Protein AF-A0A4R3Z4E5-F1 (afdb_monomer_lite)

Organism: NCBI:txid1796628

Sequence (76 aa):
MEDEVEKTLINIFKLSGIYITDENKKIKLNIDSMQLVVLIAEIQKEFLLDLFEQNLDFRELHSFNDFLCLIQDMLK

Secondary structure (DSSP, 8-state):
-HHHHHHHHHHHHHHTT----TTTTTSPP---HHHHHHHHHHHHHHHT--STTTT--GGG--SHHHHHHHHHHHT-

InterPro domains:
  IPR036736 ACP-like superfamily [G3DSA:1.10.1200.10] (1-76)
  IPR036736 ACP-like superfamily [SSF47336] (1-75)

Foldseek 3Di:
DLVVLLVVLQVLCVVLVHHDDPVFQPPFDPADPVSLVSSVVVNCVVLVDDPVVVVDPSVPVGGNVSVSVVSVVVVD

Radius of gyration: 11.38 Å; chains: 1; bounding box: 27×19×31 Å

pLDDT: mean 90.51, std 6.39, range [64.12, 97.0]

Structure (mmCIF, N/CA/C/O backbone):
data_AF-A0A4R3Z4E5-F1
#
_entry.id   AF-A0A4R3Z4E5-F1
#
loop_
_atom_site.group_PDB
_atom_site.id
_atom_site.type_symbol
_atom_site.label_atom_id
_atom_site.label_alt_id
_atom_site.label_comp_id
_atom_site.label_asym_id
_atom_site.label_entity_id
_atom_site.label_seq_id
_atom_site.pdbx_PDB_ins_code
_atom_site.Cartn_x
_atom_site.Cartn_y
_atom_site.Cartn_z
_atom_site.occupancy
_atom_site.B_iso_or_equiv
_atom_site.auth_seq_id
_atom_site.auth_comp_id
_atom_site.auth_asym_id
_atom_site.auth_atom_id
_atom_site.pdbx_PDB_model_num
ATOM 1 N N . MET A 1 1 ? -14.302 5.654 3.627 1.00 64.12 1 MET A N 1
ATOM 2 C CA . MET A 1 1 ? -13.542 5.713 2.365 1.00 64.12 1 MET A CA 1
ATOM 3 C C . MET A 1 1 ? -12.062 5.994 2.598 1.00 64.12 1 MET A C 1
ATOM 5 O O . MET A 1 1 ? -11.324 5.026 2.528 1.00 64.12 1 MET A O 1
ATOM 9 N N . GLU A 1 2 ? -11.605 7.210 2.946 1.00 70.69 2 GLU A N 1
ATOM 10 C CA . GLU A 1 2 ? -10.156 7.452 3.188 1.00 70.69 2 GLU A CA 1
ATOM 11 C C . GLU A 1 2 ? -9.574 6.529 4.274 1.00 70.69 2 GLU A C 1
ATOM 13 O O . GLU A 1 2 ? -8.611 5.812 4.010 1.00 70.69 2 GLU A O 1
ATOM 18 N N . ASP A 1 3 ? -10.239 6.434 5.430 1.00 84.31 3 ASP A N 1
ATOM 19 C CA . ASP A 1 3 ? -9.836 5.542 6.530 1.00 84.31 3 ASP A CA 1
ATOM 20 C C . ASP A 1 3 ? -9.874 4.045 6.174 1.00 84.31 3 ASP A C 1
ATOM 22 O O . ASP A 1 3 ? -9.222 3.232 6.828 1.00 84.31 3 ASP A O 1
ATOM 26 N N . GLU A 1 4 ? -10.684 3.645 5.190 1.00 92.25 4 GLU A N 1
ATOM 27 C CA . GLU A 1 4 ? -10.797 2.242 4.769 1.00 92.25 4 GLU A CA 1
ATOM 28 C C . GLU A 1 4 ? -9.673 1.881 3.804 1.00 92.25 4 GLU A C 1
ATOM 30 O O . GLU A 1 4 ? -9.013 0.866 4.010 1.00 92.25 4 GLU A O 1
ATOM 35 N N . VAL A 1 5 ? -9.392 2.749 2.824 1.00 95.75 5 VAL A N 1
ATOM 36 C CA . VAL A 1 5 ? -8.254 2.592 1.906 1.00 95.75 5 VAL A CA 1
ATOM 37 C C . VAL A 1 5 ? -6.956 2.515 2.699 1.00 95.75 5 VAL A C 1
ATOM 39 O O . VAL A 1 5 ? -6.159 1.605 2.483 1.00 95.75 5 VAL A O 1
ATOM 42 N N . GLU A 1 6 ? -6.767 3.414 3.667 1.00 96.31 6 GLU A N 1
ATOM 43 C CA . GLU A 1 6 ? -5.569 3.422 4.502 1.00 96.31 6 GLU A CA 1
ATOM 44 C C . GLU A 1 6 ? -5.410 2.123 5.303 1.00 96.31 6 GLU A C 1
ATOM 46 O O . GLU A 1 6 ? -4.340 1.513 5.281 1.00 96.31 6 GLU A O 1
ATOM 51 N N . LYS A 1 7 ? -6.468 1.651 5.976 1.00 96.31 7 LYS A N 1
ATOM 52 C CA . LYS A 1 7 ? -6.425 0.397 6.752 1.00 96.31 7 LYS A CA 1
ATOM 53 C C . LYS A 1 7 ? -6.117 -0.810 5.875 1.00 96.31 7 LYS A C 1
ATOM 55 O O . LYS A 1 7 ? -5.300 -1.650 6.259 1.00 96.31 7 LYS A O 1
ATOM 60 N N . THR A 1 8 ? -6.752 -0.893 4.711 1.00 96.88 8 THR A N 1
ATOM 61 C CA . THR A 1 8 ? -6.516 -1.965 3.745 1.00 96.88 8 THR A CA 1
ATOM 62 C C . THR A 1 8 ? -5.076 -1.933 3.241 1.00 96.88 8 THR A C 1
ATOM 64 O O . THR A 1 8 ? -4.393 -2.956 3.261 1.00 96.88 8 THR A O 1
ATOM 67 N N . LEU A 1 9 ? -4.564 -0.751 2.893 1.00 96.94 9 LEU A N 1
ATOM 68 C CA . LEU A 1 9 ? -3.193 -0.585 2.423 1.00 96.94 9 LEU A CA 1
ATOM 69 C C . LEU A 1 9 ? -2.167 -0.937 3.512 1.00 96.94 9 LEU A C 1
ATOM 71 O O . LEU A 1 9 ? -1.202 -1.645 3.233 1.00 96.94 9 LEU A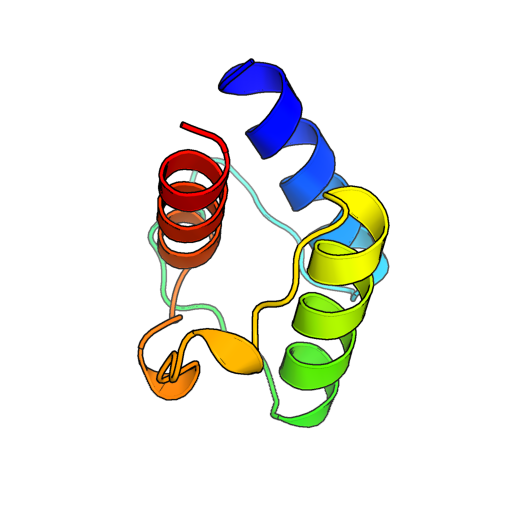 O 1
ATOM 75 N N . ILE A 1 10 ? -2.398 -0.543 4.770 1.00 97.00 10 ILE A N 1
ATOM 76 C CA . ILE A 1 10 ? -1.565 -0.965 5.912 1.00 97.00 10 ILE A CA 1
ATOM 77 C C . ILE A 1 10 ? -1.524 -2.494 6.017 1.00 97.00 10 ILE A C 1
ATOM 79 O O . ILE A 1 10 ? -0.462 -3.069 6.269 1.00 97.00 10 ILE A O 1
ATOM 83 N N . ASN A 1 11 ? -2.659 -3.168 5.816 1.00 96.56 11 ASN A N 1
ATOM 84 C CA . ASN A 1 11 ? -2.714 -4.625 5.865 1.00 96.56 11 ASN A CA 1
ATOM 85 C C . ASN A 1 11 ? -1.916 -5.271 4.720 1.00 96.56 11 ASN A C 1
ATOM 87 O O . ASN A 1 11 ? -1.174 -6.219 4.968 1.00 96.56 11 ASN A O 1
ATOM 91 N N . ILE A 1 12 ? -1.994 -4.727 3.501 1.00 96.94 12 ILE A N 1
ATOM 92 C CA . ILE A 1 12 ? -1.190 -5.193 2.359 1.00 96.94 12 ILE A CA 1
ATOM 93 C C . ILE A 1 12 ? 0.307 -5.045 2.654 1.00 96.94 12 ILE A C 1
ATOM 95 O O . ILE A 1 12 ? 1.062 -6.006 2.517 1.00 96.94 12 ILE A O 1
ATOM 99 N N . PHE A 1 13 ? 0.738 -3.874 3.134 1.00 95.56 13 PHE A N 1
ATOM 100 C CA . PHE A 1 13 ? 2.137 -3.638 3.502 1.00 95.56 13 PHE A CA 1
ATOM 101 C C . PHE A 1 13 ? 2.620 -4.638 4.552 1.00 95.56 13 PHE A C 1
ATOM 103 O O . PHE A 1 13 ? 3.687 -5.237 4.400 1.00 95.56 13 PHE A O 1
ATOM 110 N N . LYS A 1 14 ? 1.794 -4.887 5.573 1.00 93.81 14 LYS A N 1
ATOM 111 C CA . LYS A 1 14 ? 2.089 -5.855 6.628 1.00 93.81 14 LYS A CA 1
ATOM 112 C C . LYS A 1 14 ? 2.237 -7.279 6.087 1.00 93.81 14 LYS A C 1
ATOM 114 O O . LYS A 1 14 ? 3.158 -7.980 6.505 1.00 93.81 14 LYS A O 1
ATOM 119 N N . LEU A 1 15 ? 1.366 -7.708 5.171 1.00 91.25 15 LEU A N 1
ATOM 120 C CA . LEU A 1 15 ? 1.447 -9.028 4.529 1.00 91.25 15 LEU A CA 1
ATOM 121 C C . LEU A 1 15 ? 2.704 -9.171 3.656 1.00 91.25 15 LEU A C 1
ATOM 123 O O . LEU A 1 15 ? 3.275 -10.257 3.590 1.00 91.25 15 LEU A O 1
ATOM 127 N N . SER A 1 16 ? 3.190 -8.067 3.088 1.00 89.19 16 SER A N 1
ATOM 128 C CA . SER A 1 16 ? 4.469 -7.983 2.366 1.00 89.19 16 SER A CA 1
ATOM 129 C C . SER A 1 16 ? 5.697 -7.825 3.280 1.00 89.19 16 SER A C 1
ATOM 131 O O . SER A 1 16 ? 6.815 -7.651 2.796 1.00 89.19 16 SER A O 1
ATOM 133 N N . GLY A 1 17 ? 5.516 -7.890 4.605 1.00 89.31 17 GLY A N 1
ATOM 134 C CA . GLY A 1 17 ? 6.596 -7.813 5.593 1.00 89.31 17 GLY A CA 1
ATOM 135 C C . GLY A 1 17 ? 7.045 -6.394 5.958 1.00 89.31 17 GLY A C 1
ATOM 136 O O . GLY A 1 17 ? 8.074 -6.237 6.615 1.00 89.31 17 GLY A O 1
ATOM 137 N N . ILE A 1 18 ? 6.290 -5.364 5.565 1.00 92.12 18 ILE A N 1
ATOM 138 C CA . ILE A 1 18 ? 6.596 -3.955 5.830 1.00 92.12 18 ILE A CA 1
ATOM 139 C C . ILE A 1 18 ? 5.623 -3.416 6.879 1.00 92.12 18 ILE A C 1
ATOM 141 O O . ILE A 1 18 ? 4.411 -3.375 6.684 1.00 92.12 18 ILE A O 1
ATOM 145 N N . TYR A 1 19 ? 6.156 -2.978 8.015 1.00 93.50 19 TYR A N 1
ATOM 146 C CA . TYR A 1 19 ? 5.348 -2.489 9.128 1.00 93.50 19 TYR A CA 1
ATOM 147 C C . TYR A 1 19 ? 5.199 -0.971 9.062 1.00 93.50 19 TYR A C 1
ATOM 149 O O . TYR A 1 19 ? 6.184 -0.242 9.179 1.00 93.50 19 TYR A O 1
ATOM 157 N N . ILE A 1 20 ? 3.960 -0.504 8.908 1.00 95.81 20 ILE A N 1
ATOM 158 C CA . ILE A 1 20 ? 3.622 0.921 8.875 1.00 95.81 20 ILE A CA 1
ATOM 159 C C . ILE A 1 20 ? 3.088 1.364 10.238 1.00 95.81 20 ILE A C 1
ATOM 161 O O . ILE A 1 20 ? 2.197 0.733 10.807 1.00 95.81 20 ILE A O 1
ATOM 165 N N . THR A 1 21 ? 3.645 2.455 10.755 1.00 93.44 21 THR A N 1
ATOM 166 C CA . THR A 1 21 ? 3.233 3.154 11.976 1.00 93.44 21 THR A CA 1
ATOM 167 C C . THR A 1 21 ? 2.991 4.621 11.643 1.00 93.44 21 THR A C 1
ATOM 169 O O . THR A 1 21 ? 3.512 5.125 10.650 1.00 93.44 21 THR A O 1
ATOM 172 N N . ASP A 1 22 ? 2.249 5.346 12.480 1.00 92.00 22 ASP A N 1
ATOM 173 C CA . ASP A 1 22 ? 2.000 6.779 12.252 1.00 92.00 22 ASP A CA 1
ATOM 174 C C . ASP A 1 22 ? 3.291 7.600 12.101 1.00 92.00 22 ASP A C 1
ATOM 176 O O . ASP A 1 22 ? 3.336 8.574 11.352 1.00 92.00 22 ASP A O 1
ATOM 180 N N . GLU A 1 23 ? 4.364 7.162 12.757 1.00 92.00 23 GLU A N 1
ATOM 181 C CA . GLU A 1 23 ? 5.677 7.804 12.718 1.00 92.00 23 GLU A CA 1
ATOM 182 C C . GLU A 1 23 ? 6.410 7.595 11.386 1.00 92.00 23 GLU A C 1
ATOM 184 O O . GLU A 1 23 ? 7.227 8.433 11.005 1.00 92.00 23 GLU A O 1
ATOM 189 N N . ASN A 1 24 ? 6.127 6.506 10.659 1.00 92.19 24 ASN A N 1
ATOM 190 C CA . ASN A 1 24 ? 6.872 6.137 9.452 1.00 92.19 24 ASN A CA 1
ATOM 191 C C . ASN A 1 24 ? 6.099 6.301 8.136 1.00 92.19 24 ASN A C 1
ATOM 193 O O . ASN A 1 24 ? 6.699 6.158 7.072 1.00 92.19 24 ASN A O 1
ATOM 197 N N . LYS A 1 25 ? 4.818 6.685 8.183 1.00 93.75 25 LYS A N 1
ATOM 198 C CA . LYS A 1 25 ? 3.962 6.865 6.994 1.00 93.75 25 LYS A CA 1
ATOM 199 C C . LYS A 1 25 ? 4.566 7.763 5.907 1.00 93.75 25 LYS A C 1
ATOM 201 O O . LYS A 1 25 ? 4.389 7.505 4.721 1.00 93.75 25 LYS A O 1
ATOM 206 N N . LYS A 1 26 ? 5.297 8.806 6.313 1.00 94.38 26 LYS A N 1
ATOM 207 C CA . LYS A 1 26 ? 5.946 9.788 5.420 1.00 94.38 26 LYS A CA 1
ATOM 208 C C . LYS A 1 26 ? 7.433 9.519 5.188 1.00 94.38 26 LYS A C 1
ATOM 210 O O . LYS A 1 26 ? 8.086 10.255 4.455 1.00 94.38 26 LYS A O 1
ATOM 215 N N . ILE A 1 27 ? 7.994 8.526 5.871 1.00 94.69 27 ILE A N 1
ATOM 216 C CA . ILE A 1 27 ? 9.418 8.219 5.789 1.00 94.69 27 ILE A CA 1
ATOM 217 C C . ILE A 1 27 ? 9.653 7.342 4.564 1.00 94.69 27 ILE A C 1
ATOM 219 O O . ILE A 1 27 ? 8.828 6.496 4.221 1.00 94.69 27 ILE A O 1
ATOM 223 N N . LYS A 1 28 ? 10.806 7.535 3.917 1.00 93.81 28 LYS A N 1
ATOM 224 C CA . LYS A 1 28 ? 11.243 6.665 2.831 1.00 93.81 28 LYS A CA 1
ATOM 225 C C . LYS A 1 28 ? 11.393 5.228 3.336 1.00 93.81 28 LYS A C 1
ATOM 227 O O . LYS A 1 28 ? 12.224 4.946 4.199 1.00 93.81 28 LYS A O 1
ATOM 232 N N . LEU A 1 29 ? 10.599 4.334 2.772 1.00 92.25 29 LEU A N 1
ATOM 233 C CA . LEU A 1 29 ? 10.626 2.910 3.036 1.00 92.25 29 LEU A CA 1
ATOM 234 C C . LEU A 1 29 ? 11.750 2.261 2.227 1.00 92.25 29 LEU A C 1
ATOM 236 O O . LEU A 1 29 ? 12.005 2.610 1.073 1.00 92.25 29 LEU A O 1
ATOM 240 N N . ASN A 1 30 ? 12.430 1.299 2.842 1.00 89.56 30 ASN A N 1
ATOM 241 C CA . ASN A 1 30 ? 13.408 0.470 2.152 1.00 89.56 30 ASN A CA 1
ATOM 242 C C . ASN A 1 30 ? 12.696 -0.753 1.566 1.00 89.56 30 ASN A C 1
ATOM 244 O O . ASN A 1 30 ? 12.659 -1.804 2.200 1.00 89.56 30 ASN A O 1
ATOM 248 N N . ILE A 1 31 ? 12.079 -0.565 0.402 1.00 89.75 31 ILE A N 1
ATOM 249 C CA . ILE A 1 31 ? 11.355 -1.603 -0.334 1.00 89.75 31 ILE A CA 1
ATOM 250 C C . ILE A 1 31 ? 12.269 -2.086 -1.456 1.00 89.75 31 ILE A C 1
ATOM 252 O O . ILE A 1 31 ? 12.672 -1.290 -2.308 1.00 89.75 31 ILE A O 1
ATOM 256 N N . ASP A 1 32 ? 12.622 -3.369 -1.455 1.00 88.69 32 ASP A N 1
A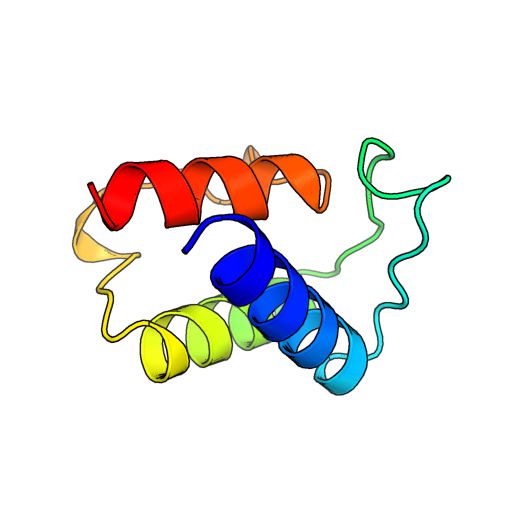TOM 257 C CA . ASP A 1 32 ? 13.371 -3.937 -2.575 1.00 88.69 32 ASP A CA 1
ATOM 258 C C . ASP A 1 32 ? 12.477 -4.129 -3.816 1.00 88.69 32 ASP A C 1
ATOM 260 O O . ASP A 1 32 ? 11.249 -4.048 -3.757 1.00 88.69 32 ASP A O 1
ATOM 264 N N . SER A 1 33 ? 13.088 -4.372 -4.976 1.00 87.88 33 SER A N 1
ATOM 265 C CA . SER A 1 33 ? 12.349 -4.485 -6.238 1.00 87.88 33 SER A CA 1
ATOM 266 C C . SER A 1 33 ? 11.349 -5.644 -6.260 1.00 87.88 33 SER A C 1
ATOM 268 O O . SER A 1 33 ? 10.312 -5.531 -6.910 1.00 87.88 33 SER A O 1
ATOM 270 N N . MET A 1 34 ? 11.621 -6.741 -5.553 1.00 89.06 34 MET A N 1
ATOM 271 C CA . MET A 1 34 ? 10.714 -7.883 -5.479 1.00 89.06 34 MET A CA 1
ATOM 272 C C . MET A 1 34 ? 9.526 -7.571 -4.567 1.00 89.06 34 MET A C 1
ATOM 274 O O . MET A 1 34 ? 8.383 -7.817 -4.950 1.00 89.06 34 MET A O 1
ATOM 278 N N . GLN A 1 35 ? 9.777 -6.971 -3.402 1.00 88.94 35 GLN A N 1
ATOM 279 C CA . GLN A 1 35 ? 8.729 -6.492 -2.499 1.00 88.94 35 GLN A CA 1
ATOM 280 C C . GLN A 1 35 ? 7.830 -5.457 -3.175 1.00 88.94 35 GLN A C 1
ATOM 282 O O . GLN A 1 35 ? 6.613 -5.523 -3.022 1.00 88.94 35 GLN A O 1
ATOM 287 N N . LEU A 1 36 ? 8.407 -4.539 -3.956 1.00 90.31 36 LEU A N 1
ATOM 288 C CA . LEU A 1 36 ? 7.645 -3.535 -4.694 1.00 90.31 36 LEU A CA 1
ATOM 289 C C . LEU A 1 36 ? 6.687 -4.190 -5.695 1.00 90.31 36 LEU A C 1
ATOM 291 O O . LEU A 1 36 ? 5.509 -3.855 -5.713 1.00 90.31 36 LEU A O 1
ATOM 295 N N . VAL A 1 37 ? 7.159 -5.160 -6.484 1.00 89.81 37 VAL A N 1
ATOM 296 C CA . VAL A 1 37 ? 6.305 -5.884 -7.443 1.00 89.81 37 VAL A CA 1
ATOM 297 C C . VAL A 1 37 ? 5.156 -6.607 -6.734 1.00 89.81 37 VAL A C 1
ATOM 299 O O . VAL A 1 37 ? 4.017 -6.531 -7.190 1.00 89.81 37 VAL A O 1
ATOM 302 N N . VAL A 1 38 ? 5.430 -7.270 -5.606 1.00 91.56 38 VAL A N 1
ATOM 303 C CA . VAL A 1 38 ? 4.396 -7.960 -4.816 1.00 91.56 38 VAL A CA 1
ATOM 304 C C . VAL A 1 38 ? 3.378 -6.970 -4.245 1.00 91.56 38 VAL A C 1
ATOM 306 O O . VAL A 1 38 ? 2.178 -7.208 -4.354 1.00 91.56 38 VAL A O 1
ATOM 309 N N . LEU A 1 39 ? 3.835 -5.842 -3.690 1.00 93.44 39 LEU A N 1
ATOM 310 C CA . LEU A 1 39 ? 2.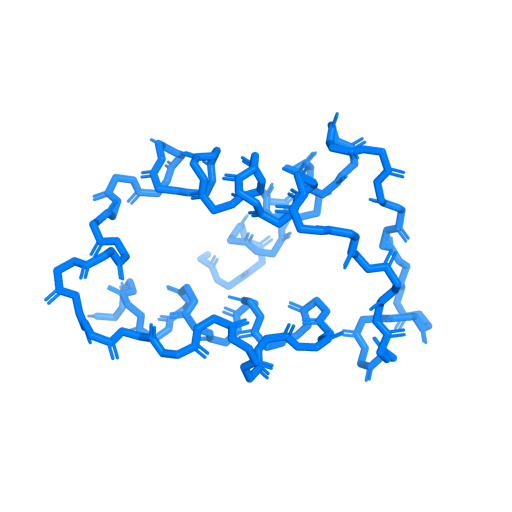956 -4.782 -3.189 1.00 93.44 39 LEU A CA 1
ATOM 311 C C . LEU A 1 39 ? 2.020 -4.266 -4.279 1.00 93.44 39 LEU A C 1
ATOM 313 O O . LEU A 1 39 ? 0.814 -4.221 -4.064 1.00 93.44 39 LEU A O 1
ATOM 317 N N . ILE A 1 40 ? 2.561 -3.902 -5.443 1.00 92.50 40 ILE A N 1
ATOM 318 C CA . ILE A 1 40 ? 1.769 -3.383 -6.563 1.00 92.50 40 ILE A CA 1
ATOM 319 C C . ILE A 1 40 ? 0.726 -4.411 -7.015 1.00 92.50 40 ILE A C 1
ATOM 321 O O . ILE A 1 40 ? -0.436 -4.053 -7.198 1.00 92.50 40 ILE A O 1
ATOM 325 N N . ALA A 1 41 ? 1.098 -5.690 -7.115 1.00 92.44 41 ALA A N 1
ATOM 326 C CA . ALA A 1 41 ? 0.171 -6.750 -7.502 1.00 92.44 41 ALA A CA 1
ATOM 327 C C . ALA A 1 41 ? -0.981 -6.941 -6.495 1.00 92.44 41 ALA A C 1
ATOM 329 O O . ALA A 1 41 ? -2.139 -7.049 -6.903 1.00 92.44 41 ALA A O 1
ATOM 330 N N . GLU A 1 42 ? -0.694 -6.958 -5.189 1.00 95.38 42 GLU A N 1
ATOM 331 C CA . GLU A 1 42 ? -1.739 -7.089 -4.162 1.00 95.38 42 GLU A CA 1
ATOM 332 C C . GLU A 1 42 ? -2.634 -5.844 -4.095 1.00 95.38 42 GLU A C 1
ATOM 334 O O . GLU A 1 42 ? -3.849 -5.975 -3.971 1.00 95.38 42 GLU A O 1
ATOM 339 N N . ILE A 1 43 ? -2.072 -4.643 -4.261 1.00 95.31 43 ILE A N 1
ATOM 340 C CA . ILE A 1 43 ? -2.841 -3.392 -4.339 1.00 95.31 43 ILE A CA 1
ATOM 341 C C . ILE A 1 43 ? -3.798 -3.418 -5.536 1.00 95.31 43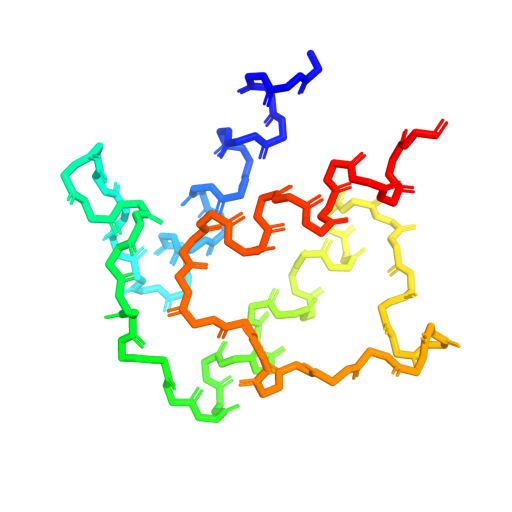 ILE A C 1
ATOM 343 O O . ILE A 1 43 ? -4.987 -3.148 -5.375 1.00 95.31 43 ILE A O 1
ATOM 347 N N . GLN A 1 44 ? -3.311 -3.779 -6.726 1.00 94.19 44 GLN A N 1
ATOM 348 C CA . GLN A 1 44 ? -4.148 -3.888 -7.924 1.00 94.19 44 GLN A CA 1
ATOM 349 C C . GLN A 1 44 ? -5.320 -4.842 -7.722 1.00 94.19 44 GLN A C 1
ATOM 351 O O . GLN A 1 44 ? -6.456 -4.525 -8.068 1.00 94.19 44 GLN A O 1
ATOM 356 N N . LYS A 1 45 ? -5.040 -6.007 -7.140 1.00 95.06 45 LYS A N 1
ATOM 357 C CA . LYS A 1 45 ? -6.041 -7.035 -6.875 1.00 95.06 45 LYS A CA 1
ATOM 358 C C . LYS A 1 45 ? -7.084 -6.575 -5.857 1.00 95.06 45 LYS A C 1
ATOM 360 O O . LYS A 1 45 ? -8.267 -6.810 -6.078 1.00 95.06 45 LYS A O 1
ATOM 365 N N . GLU A 1 46 ? -6.659 -5.944 -4.766 1.00 96.12 46 GLU A N 1
ATOM 366 C CA . GLU A 1 46 ? -7.550 -5.525 -3.680 1.00 96.12 46 GLU A CA 1
ATOM 367 C C . GLU A 1 46 ? -8.463 -4.364 -4.097 1.00 96.12 46 GLU A C 1
ATOM 369 O O . GLU A 1 46 ? -9.655 -4.372 -3.798 1.00 96.12 46 GLU A O 1
ATOM 374 N N . PHE A 1 47 ? -7.925 -3.386 -4.830 1.00 94.19 47 PHE A N 1
ATOM 375 C CA . PHE A 1 47 ? -8.676 -2.201 -5.255 1.00 94.19 47 PHE A CA 1
ATOM 376 C C . PHE A 1 47 ? -9.277 -2.317 -6.664 1.00 94.19 47 PHE A C 1
ATOM 378 O O . PHE A 1 47 ? -9.926 -1.379 -7.121 1.00 94.19 47 PHE A O 1
ATOM 385 N N . LEU A 1 48 ? -9.093 -3.457 -7.342 1.00 93.69 48 LEU A N 1
ATOM 386 C CA . LEU A 1 48 ? -9.524 -3.697 -8.727 1.00 93.69 48 LEU A CA 1
ATOM 387 C C . LEU A 1 48 ? -9.017 -2.617 -9.701 1.00 93.69 48 LEU A C 1
ATOM 389 O O . LEU A 1 48 ? -9.753 -2.143 -10.566 1.00 93.69 48 LEU A O 1
ATOM 393 N N . LEU A 1 49 ? -7.748 -2.233 -9.546 1.00 91.06 49 LEU A N 1
ATOM 394 C CA . LEU A 1 49 ? -7.080 -1.220 -10.363 1.00 91.06 49 LEU A CA 1
ATOM 395 C C . LEU A 1 49 ? -6.098 -1.864 -11.347 1.00 91.06 49 LEU A C 1
ATOM 397 O O . LEU A 1 49 ? -5.458 -2.872 -11.038 1.00 91.06 49 LEU A O 1
ATOM 401 N N . ASP A 1 50 ? -5.910 -1.221 -12.498 1.00 89.12 50 ASP A N 1
ATOM 402 C CA . ASP A 1 50 ? -4.763 -1.476 -13.369 1.00 89.12 50 ASP A CA 1
ATOM 403 C C . ASP A 1 50 ? -3.757 -0.327 -13.243 1.00 89.12 50 ASP A C 1
ATOM 405 O O . ASP A 1 50 ? -3.938 0.753 -13.806 1.00 89.12 50 ASP A O 1
ATOM 409 N N . LEU A 1 51 ? -2.712 -0.542 -12.439 1.00 84.69 51 LEU A N 1
ATOM 410 C CA . LEU A 1 51 ? -1.675 0.462 -12.198 1.00 84.69 51 LEU A CA 1
ATOM 411 C C . LEU A 1 51 ? -0.651 0.525 -13.347 1.00 84.69 51 LEU A C 1
ATOM 413 O O . LEU A 1 51 ? 0.014 1.546 -13.513 1.00 84.69 51 LEU A O 1
ATOM 417 N N . PHE A 1 52 ? -0.513 -0.531 -14.156 1.00 82.12 52 PHE A N 1
ATOM 418 C CA . PHE A 1 52 ? 0.476 -0.570 -15.238 1.00 82.12 52 PHE A CA 1
ATOM 419 C C . PHE A 1 52 ? -0.012 0.145 -16.501 1.00 82.12 52 PHE A C 1
ATOM 421 O O . PHE A 1 52 ? 0.795 0.763 -17.196 1.00 82.12 52 PHE A O 1
ATOM 428 N N . GLU A 1 53 ? -1.317 0.132 -16.776 1.00 78.44 53 GLU A N 1
ATOM 429 C CA . GLU A 1 53 ? -1.895 0.869 -17.911 1.00 78.44 53 GLU A CA 1
ATOM 430 C C . GLU A 1 53 ? -1.785 2.398 -17.769 1.00 78.44 53 GLU A C 1
ATOM 432 O O . GLU A 1 53 ? -1.842 3.129 -18.759 1.00 78.44 53 GLU A O 1
ATOM 437 N N . GLN A 1 54 ? -1.557 2.897 -16.552 1.00 74.81 54 GLN A N 1
ATOM 438 C CA . GLN A 1 54 ? -1.524 4.328 -16.237 1.00 74.81 54 GLN A CA 1
ATOM 439 C C . GLN A 1 54 ? -0.157 5.000 -16.475 1.00 74.81 54 GLN A C 1
ATOM 441 O O . GLN A 1 54 ? 0.011 6.172 -16.147 1.00 74.81 54 GLN A O 1
ATOM 446 N N . ASN A 1 55 ? 0.829 4.293 -17.049 1.00 75.25 55 ASN A N 1
ATOM 447 C CA . ASN A 1 55 ? 2.207 4.786 -17.241 1.00 75.25 55 ASN A CA 1
ATOM 448 C C . ASN A 1 55 ? 2.841 5.360 -15.957 1.00 75.25 55 ASN A C 1
ATOM 450 O O . ASN A 1 55 ? 3.624 6.311 -16.011 1.00 75.25 55 ASN A O 1
ATOM 454 N N . LEU A 1 56 ? 2.493 4.797 -14.798 1.00 80.81 56 LEU A N 1
ATOM 455 C CA . LEU A 1 56 ? 3.013 5.248 -13.512 1.00 80.81 56 LEU A CA 1
ATOM 456 C C . LEU A 1 56 ? 4.505 4.935 -13.398 1.00 80.81 56 LEU A C 1
ATOM 458 O O . LEU A 1 56 ? 4.945 3.811 -13.658 1.00 80.81 56 LEU A O 1
ATOM 462 N N . ASP A 1 57 ? 5.285 5.915 -12.945 1.00 83.12 57 ASP A N 1
ATOM 463 C CA . ASP A 1 57 ? 6.661 5.670 -12.536 1.00 83.12 57 ASP A CA 1
ATOM 464 C C . ASP A 1 57 ? 6.696 5.244 -11.066 1.00 83.12 57 ASP A C 1
ATOM 466 O O . ASP A 1 57 ? 6.835 6.057 -10.154 1.00 83.12 57 ASP A O 1
ATOM 470 N N . PHE A 1 58 ? 6.603 3.934 -10.822 1.00 83.44 58 PHE A N 1
ATOM 471 C CA . PHE A 1 58 ? 6.662 3.373 -9.466 1.00 83.44 58 PHE A CA 1
ATOM 472 C C . PHE A 1 58 ? 7.965 3.695 -8.718 1.00 83.44 58 PHE A C 1
ATOM 474 O O .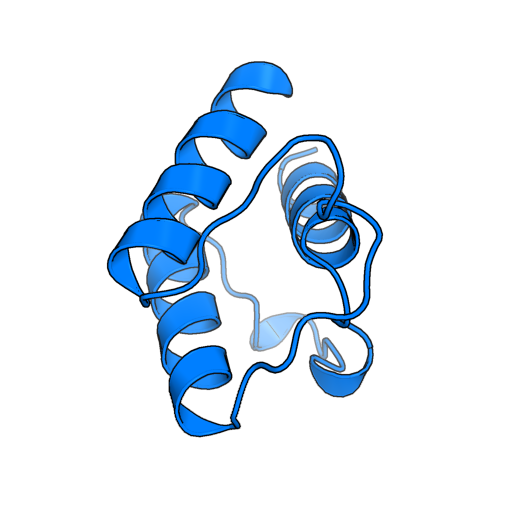 PHE A 1 58 ? 8.035 3.485 -7.508 1.00 83.44 58 PHE A O 1
ATOM 481 N N . ARG A 1 59 ? 8.998 4.219 -9.397 1.00 78.00 59 ARG A N 1
ATOM 482 C CA . ARG A 1 59 ? 10.213 4.709 -8.733 1.00 78.00 59 ARG A CA 1
ATOM 483 C C . ARG A 1 59 ? 9.954 5.952 -7.894 1.00 78.00 59 ARG A C 1
ATOM 485 O O . ARG A 1 59 ? 10.777 6.220 -7.031 1.00 78.00 59 ARG A O 1
ATOM 492 N N . GLU A 1 60 ? 8.862 6.679 -8.114 1.00 84.31 60 GLU A N 1
ATOM 493 C CA . GLU A 1 60 ? 8.488 7.854 -7.315 1.00 84.31 60 GLU A CA 1
ATOM 494 C C . GLU A 1 60 ? 7.783 7.480 -6.000 1.00 84.31 60 GLU A C 1
ATOM 496 O O . GLU A 1 60 ? 7.685 8.304 -5.094 1.00 84.31 60 GLU A O 1
ATOM 501 N N . LEU A 1 61 ? 7.348 6.222 -5.850 1.00 90.50 61 LEU A N 1
ATOM 502 C CA . LEU A 1 61 ? 6.705 5.734 -4.633 1.00 90.50 61 LEU A CA 1
ATOM 503 C C . LEU A 1 61 ? 7.768 5.370 -3.592 1.00 90.50 61 LEU A C 1
ATOM 505 O O . LEU A 1 61 ? 8.388 4.304 -3.635 1.00 90.50 61 LEU A O 1
ATOM 509 N N . HIS A 1 62 ? 8.013 6.282 -2.655 1.00 91.31 62 HIS A N 1
ATOM 510 C CA . HIS A 1 62 ? 9.093 6.161 -1.680 1.00 91.31 62 HIS A CA 1
ATOM 511 C C . HIS A 1 62 ? 8.604 5.903 -0.260 1.00 91.31 62 HIS A C 1
ATOM 513 O O . HIS A 1 62 ? 9.332 5.305 0.526 1.00 91.31 62 HIS A O 1
ATOM 519 N N . SER A 1 63 ? 7.407 6.352 0.084 1.00 95.62 63 SER A N 1
ATOM 520 C CA . SER A 1 63 ? 6.802 6.276 1.410 1.00 95.62 63 SER A CA 1
ATOM 521 C C . SER A 1 63 ? 5.405 5.682 1.319 1.00 95.62 63 SER A C 1
ATOM 523 O O . SER A 1 63 ? 4.793 5.706 0.257 1.00 95.62 63 SER A O 1
ATOM 525 N N . PHE A 1 64 ? 4.865 5.187 2.433 1.00 96.25 64 PHE A N 1
ATOM 526 C CA . PHE A 1 64 ? 3.487 4.688 2.471 1.00 96.25 64 PHE A CA 1
ATOM 527 C C . PHE A 1 64 ? 2.476 5.741 1.989 1.00 96.25 64 PHE A C 1
ATOM 529 O O . PHE A 1 64 ? 1.546 5.406 1.259 1.00 96.25 64 PHE A O 1
ATOM 536 N N . ASN A 1 65 ? 2.683 7.010 2.347 1.00 95.69 65 ASN A N 1
ATOM 537 C CA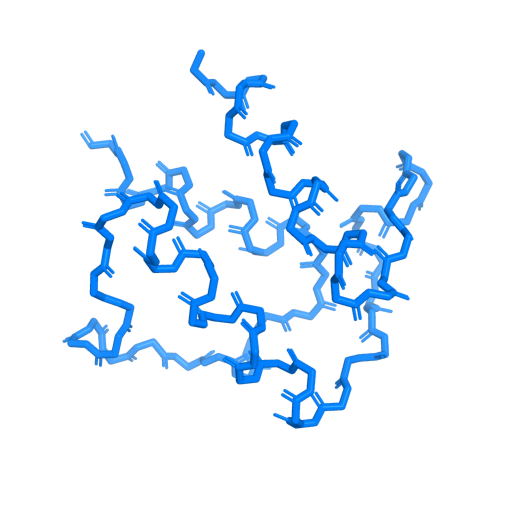 . ASN A 1 65 ? 1.816 8.101 1.915 1.00 95.69 65 ASN A CA 1
ATOM 538 C C . ASN A 1 65 ? 1.776 8.277 0.394 1.00 95.69 65 ASN A C 1
ATOM 540 O O . ASN A 1 65 ? 0.719 8.623 -0.120 1.00 95.69 65 ASN A O 1
ATOM 544 N N . ASP A 1 66 ? 2.869 8.006 -0.321 1.00 94.56 66 ASP A N 1
ATOM 545 C CA . ASP A 1 66 ? 2.874 8.107 -1.786 1.00 94.56 66 ASP A CA 1
ATOM 546 C C . ASP A 1 66 ? 1.917 7.071 -2.393 1.00 94.56 66 ASP A C 1
ATOM 548 O O . ASP A 1 66 ? 1.114 7.394 -3.267 1.00 94.56 66 ASP A O 1
ATOM 552 N N . PHE A 1 67 ? 1.928 5.840 -1.864 1.00 95.25 67 PHE A N 1
ATOM 553 C CA . PHE A 1 67 ? 0.970 4.806 -2.260 1.00 95.25 67 PHE A CA 1
ATOM 554 C C . PHE A 1 67 ? -0.457 5.182 -1.856 1.00 95.25 67 PHE A C 1
ATOM 556 O O . PHE A 1 67 ? -1.374 5.026 -2.655 1.00 95.25 67 PHE A O 1
ATOM 563 N N . LEU A 1 68 ? -0.664 5.688 -0.638 1.00 95.69 68 LEU A N 1
ATOM 564 C CA . LEU A 1 68 ? -1.996 6.073 -0.174 1.00 95.69 68 LEU A CA 1
ATOM 565 C C . LEU A 1 68 ? -2.608 7.160 -1.065 1.00 95.69 68 LEU A C 1
ATOM 567 O O . LEU A 1 68 ? -3.746 7.008 -1.506 1.00 95.69 68 LEU A O 1
ATOM 571 N N . CYS A 1 69 ? -1.844 8.213 -1.363 1.00 93.81 69 CYS A N 1
ATOM 572 C CA . CYS A 1 69 ? -2.279 9.300 -2.235 1.00 93.81 69 CYS A CA 1
ATOM 573 C C . CYS A 1 69 ? -2.593 8.793 -3.645 1.00 93.81 69 CYS A C 1
ATOM 575 O O . CYS A 1 69 ? -3.668 9.090 -4.159 1.00 93.81 69 CYS A O 1
ATOM 577 N N . LEU A 1 70 ? -1.714 7.969 -4.228 1.00 92.94 70 LEU A N 1
ATOM 578 C CA . LEU A 1 70 ? -1.940 7.370 -5.544 1.00 92.94 70 LEU A CA 1
ATOM 579 C C . LEU A 1 70 ? -3.272 6.608 -5.597 1.00 92.94 70 LEU A C 1
ATOM 581 O O . LEU A 1 70 ? -4.085 6.833 -6.489 1.00 92.94 70 LEU A O 1
ATOM 585 N N . ILE A 1 71 ? -3.515 5.719 -4.633 1.00 93.75 71 ILE A N 1
ATOM 586 C CA . ILE A 1 71 ? -4.719 4.880 -4.637 1.00 93.75 71 ILE A CA 1
ATOM 587 C C . ILE A 1 71 ? -5.977 5.703 -4.372 1.00 93.75 71 ILE A C 1
ATOM 589 O O . ILE A 1 71 ? -6.997 5.484 -5.021 1.00 93.75 71 ILE A O 1
ATOM 593 N N . GLN A 1 72 ? -5.917 6.685 -3.475 1.00 93.12 72 GLN A N 1
ATOM 594 C CA . GLN A 1 72 ? -7.036 7.599 -3.257 1.00 93.12 72 GLN A CA 1
ATOM 595 C C . GLN A 1 72 ? -7.362 8.423 -4.505 1.00 93.12 72 GLN A C 1
ATOM 597 O O . GLN A 1 72 ? -8.538 8.625 -4.792 1.00 93.12 72 GLN A O 1
ATOM 602 N N . ASP A 1 73 ? -6.356 8.880 -5.252 1.00 90.50 73 ASP A N 1
ATOM 603 C CA . ASP A 1 73 ? -6.567 9.631 -6.491 1.00 90.50 73 ASP A CA 1
ATOM 604 C C . ASP A 1 73 ? -7.170 8.769 -7.603 1.00 90.50 73 ASP A C 1
ATOM 606 O O . ASP A 1 73 ? -7.985 9.265 -8.375 1.00 90.50 73 ASP A O 1
ATOM 610 N N . MET A 1 74 ? -6.839 7.478 -7.650 1.00 90.00 74 MET A N 1
ATOM 611 C CA . MET A 1 74 ? -7.400 6.539 -8.628 1.00 90.00 74 MET A CA 1
ATOM 612 C C . MET A 1 74 ? -8.819 6.061 -8.310 1.00 90.00 74 MET A C 1
ATOM 614 O O . MET A 1 74 ? -9.510 5.580 -9.204 1.00 90.00 74 MET A O 1
ATOM 618 N N . LEU A 1 75 ? -9.246 6.157 -7.050 1.00 89.88 75 LEU A N 1
ATOM 619 C CA . LEU A 1 75 ? -10.584 5.755 -6.602 1.00 89.88 75 LEU A CA 1
ATOM 620 C C . LEU A 1 75 ? -11.597 6.915 -6.574 1.00 89.88 75 LEU A C 1
ATOM 622 O O . LEU A 1 75 ? -12.747 6.695 -6.189 1.00 89.88 75 LEU A O 1
ATOM 626 N N . LYS A 1 76 ? -11.179 8.133 -6.936 1.00 83.94 76 LYS A N 1
ATOM 627 C CA . LYS A 1 76 ? -12.070 9.288 -7.138 1.00 83.94 76 LYS A CA 1
ATOM 628 C C . LYS A 1 76 ? -12.814 9.183 -8.465 1.00 83.94 76 LYS A C 1
ATOM 630 O O . LYS A 1 76 ? -14.010 9.550 -8.464 1.00 83.94 76 LYS A O 1
#